Protein AF-A0A5K7S4N7-F1 (afdb_monomer_lite)

pLDDT: mean 77.76, std 19.54, range [27.47, 95.25]

Radius of gyration: 14.76 Å; chains: 1; bounding box: 48×23×34 Å

Secondary structure (DSSP, 8-state):
-TT--HHHHHHHB-TT-EEEETTEEEEHHHHHHHHHHTSEEEEEEEEEEEEEEEETTEEEEEEEEEEEEEETTEEEEEEEEEEEEEE-----TTS-----B----B--------

Sequence (114 aa):
MSDKNVDLLNVLFDAKAMFVHMGGTWGTEREIKIIKSGFIWYKKAEVYSASVTFFGNTAILLNDIDLVAVVGGNEVVNPFMVTEVYLKFGVNNLLPFSNRNTKIWLSNLTRQNP

InterPro domains:
  IPR027843 Domain of unknown function DUF4440 [PF14534] (2-90)
  IPR032710 NTF2-like domain superfamily [SSF54427] (1-89)

Organism: NCBI:txid2010828

Foldseek 3Di:
DQVLPLVVVVLQEDQQAWEDDPVGIDGPVVVSVCSNVLQKHWNDKDWPDKDWDDDPQKIKIWTFIWIWIAHNNDTDTFTFGWIFMWGQDDDDDDDPGSRHGSGHGDRPDGPPDD

Structure (mmCIF, N/CA/C/O backbone):
data_AF-A0A5K7S4N7-F1
#
_entry.id   AF-A0A5K7S4N7-F1
#
loop_
_atom_site.group_PDB
_atom_site.id
_atom_site.type_symbol
_atom_site.label_atom_id
_atom_site.label_alt_id
_atom_site.label_comp_id
_atom_site.label_asym_id
_atom_site.label_entity_id
_atom_site.label_seq_id
_atom_site.pdbx_PDB_ins_code
_atom_site.Cartn_x
_atom_site.Cartn_y
_atom_site.Cartn_z
_atom_site.occupancy
_atom_site.B_iso_or_equiv
_atom_site.auth_seq_id
_atom_site.auth_comp_id
_atom_site.auth_asym_id
_atom_site.auth_atom_id
_atom_site.pdbx_PDB_model_num
ATOM 1 N N . MET A 1 1 ? -1.474 -6.776 -5.579 1.00 80.94 1 MET A N 1
ATOM 2 C CA . MET A 1 1 ? -0.379 -5.933 -6.116 1.00 80.94 1 MET A CA 1
ATOM 3 C C . MET A 1 1 ? 0.433 -6.683 -7.173 1.00 80.94 1 MET A C 1
ATOM 5 O O . MET A 1 1 ? 0.568 -6.141 -8.262 1.00 80.94 1 MET A O 1
ATOM 9 N N . SER A 1 2 ? 0.900 -7.913 -6.903 1.00 88.12 2 SER A N 1
ATOM 10 C CA . SER A 1 2 ? 1.641 -8.777 -7.853 1.00 88.12 2 SER A CA 1
ATOM 11 C C . SER A 1 2 ? 0.978 -8.909 -9.217 1.00 88.12 2 SER A C 1
ATOM 13 O O . SER A 1 2 ? 1.625 -8.708 -10.238 1.00 88.12 2 SER A O 1
ATOM 15 N N . ASP A 1 3 ? -0.329 -9.140 -9.233 1.00 92.19 3 ASP A N 1
ATOM 16 C CA . ASP A 1 3 ? -1.055 -9.408 -10.478 1.00 92.19 3 ASP A CA 1
ATOM 17 C C . ASP A 1 3 ? -1.471 -8.119 -11.195 1.00 92.19 3 ASP A C 1
ATOM 19 O O . ASP A 1 3 ? -2.177 -8.161 -12.197 1.00 92.19 3 ASP A O 1
ATOM 23 N N . LYS A 1 4 ? -1.097 -6.951 -10.647 1.00 90.81 4 LYS A N 1
ATOM 24 C CA . LYS A 1 4 ? -1.505 -5.617 -11.120 1.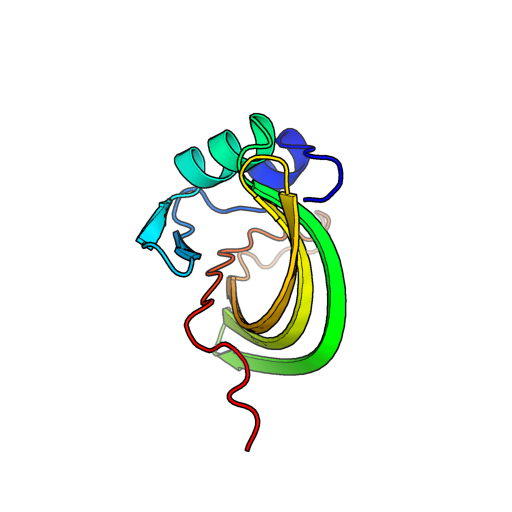00 90.81 4 LYS A CA 1
ATOM 25 C C . LYS A 1 4 ? -3.021 -5.481 -11.343 1.00 90.81 4 LYS A C 1
ATOM 27 O O . LYS A 1 4 ? -3.461 -4.645 -12.128 1.00 90.81 4 LYS A O 1
ATOM 32 N N . ASN A 1 5 ? -3.823 -6.278 -10.631 1.00 91.44 5 ASN A N 1
ATOM 33 C CA . ASN A 1 5 ? -5.279 -6.254 -10.713 1.00 91.44 5 ASN A CA 1
ATOM 34 C C . ASN A 1 5 ? -5.822 -4.983 -10.045 1.00 91.44 5 ASN A C 1
ATOM 36 O O . ASN A 1 5 ? -6.120 -4.962 -8.850 1.00 91.44 5 ASN A O 1
ATOM 40 N N . VAL A 1 6 ? -5.894 -3.906 -10.823 1.00 91.31 6 VAL A N 1
ATOM 41 C CA . VAL A 1 6 ? -6.326 -2.593 -10.339 1.00 91.31 6 VAL A CA 1
ATOM 42 C C . VAL A 1 6 ? -7.796 -2.548 -9.954 1.00 91.31 6 VAL A C 1
ATOM 44 O O . VAL A 1 6 ? -8.154 -1.736 -9.111 1.00 91.31 6 VAL A O 1
ATOM 47 N N . ASP A 1 7 ? -8.631 -3.430 -10.498 1.00 90.50 7 ASP A N 1
ATOM 48 C CA . ASP A 1 7 ? -10.057 -3.463 -10.172 1.00 90.50 7 ASP A CA 1
ATOM 49 C C . ASP A 1 7 ? -10.261 -3.876 -8.711 1.00 90.50 7 ASP A C 1
ATOM 51 O O . ASP A 1 7 ? -10.971 -3.201 -7.969 1.00 90.50 7 ASP A O 1
ATOM 55 N N . LEU A 1 8 ? -9.539 -4.905 -8.250 1.00 85.50 8 LEU A N 1
ATOM 56 C CA . LEU A 1 8 ? -9.531 -5.286 -6.834 1.00 85.50 8 LEU A CA 1
ATOM 57 C C . LEU A 1 8 ? -8.883 -4.216 -5.950 1.00 85.50 8 LEU A C 1
ATOM 59 O O . LEU A 1 8 ? -9.360 -3.945 -4.849 1.00 85.50 8 LEU A O 1
ATOM 63 N N . LEU A 1 9 ? -7.801 -3.589 -6.418 1.00 85.31 9 LEU A N 1
ATOM 64 C CA . LEU A 1 9 ? -7.113 -2.552 -5.645 1.00 85.31 9 LEU A CA 1
ATOM 65 C C . LEU A 1 9 ? -7.973 -1.294 -5.464 1.00 85.31 9 LEU A C 1
ATOM 67 O O . LEU A 1 9 ? -7.935 -0.701 -4.393 1.00 85.31 9 LEU A O 1
ATOM 71 N N . ASN A 1 10 ? -8.793 -0.931 -6.453 1.00 84.62 10 ASN A N 1
ATOM 72 C CA . ASN A 1 10 ? -9.745 0.178 -6.350 1.00 84.62 10 ASN A CA 1
ATOM 73 C C . ASN A 1 10 ? -10.855 -0.077 -5.319 1.00 84.62 10 ASN A C 1
ATOM 75 O O . ASN A 1 10 ? -11.406 0.872 -4.773 1.00 84.62 10 ASN A O 1
ATOM 79 N N . VAL A 1 11 ? -11.189 -1.342 -5.041 1.00 84.50 11 VAL A N 1
ATOM 80 C CA . VAL A 1 11 ? -12.124 -1.700 -3.960 1.00 84.50 11 VAL A CA 1
ATOM 81 C C . VAL A 1 11 ? -11.439 -1.616 -2.594 1.00 84.50 11 VAL A C 1
ATOM 83 O O . VAL A 1 11 ? -12.057 -1.206 -1.613 1.00 84.50 11 VAL A O 1
ATOM 86 N N . LEU A 1 12 ? -10.163 -2.006 -2.529 1.00 82.31 12 LEU A N 1
ATOM 87 C CA . LEU A 1 12 ? -9.397 -2.055 -1.284 1.00 82.31 12 LEU A CA 1
ATOM 88 C C . LEU A 1 12 ? -8.906 -0.683 -0.821 1.00 82.31 12 LEU A C 1
ATOM 90 O O . LEU A 1 12 ? -8.851 -0.444 0.382 1.00 82.31 12 LEU A O 1
ATOM 94 N N . PHE A 1 13 ? -8.512 0.200 -1.736 1.00 83.00 13 PHE A N 1
ATOM 95 C CA . PHE A 1 13 ? -7.958 1.505 -1.392 1.00 83.00 13 PHE A CA 1
ATOM 96 C C . PHE A 1 13 ? -9.050 2.562 -1.309 1.00 83.00 13 PHE A C 1
ATOM 98 O O . PHE A 1 13 ? -9.751 2.833 -2.281 1.00 83.00 13 PHE A O 1
ATOM 105 N N . ASP A 1 14 ? -9.158 3.208 -0.147 1.00 85.44 14 ASP A N 1
ATOM 106 C CA . ASP A 1 14 ? -10.003 4.393 -0.025 1.00 85.44 14 ASP A CA 1
ATOM 107 C C . ASP A 1 14 ? -9.507 5.499 -0.974 1.00 85.44 14 ASP A C 1
ATOM 109 O O . ASP A 1 14 ? -8.303 5.664 -1.182 1.00 85.44 14 ASP A O 1
ATOM 113 N N . ALA A 1 15 ? -10.416 6.291 -1.543 1.00 87.81 15 ALA A N 1
ATOM 114 C CA . ALA A 1 15 ? -10.055 7.391 -2.439 1.00 87.81 15 ALA A CA 1
ATOM 115 C C . ALA A 1 15 ? -9.151 8.443 -1.763 1.00 87.81 15 ALA A C 1
ATOM 117 O O . ALA A 1 15 ? -8.405 9.141 -2.448 1.00 87.81 15 ALA A O 1
ATOM 118 N N . LYS A 1 16 ? -9.201 8.545 -0.428 1.00 86.19 16 LYS A N 1
ATOM 119 C CA . LYS A 1 16 ? -8.364 9.432 0.391 1.00 86.19 16 LYS A CA 1
ATOM 120 C C . LYS A 1 16 ? -7.101 8.752 0.934 1.00 86.19 16 LYS A C 1
ATOM 122 O O . LYS A 1 16 ? -6.413 9.348 1.761 1.00 86.19 16 LYS A O 1
ATOM 127 N N . ALA A 1 17 ? -6.799 7.518 0.526 1.00 84.50 17 ALA A N 1
ATOM 128 C CA . ALA A 1 17 ? -5.572 6.852 0.943 1.00 84.50 17 ALA A CA 1
ATOM 129 C C . ALA A 1 17 ? -4.327 7.544 0.370 1.00 84.50 17 ALA A C 1
ATOM 131 O O . ALA A 1 17 ? -4.340 8.103 -0.729 1.00 84.50 17 ALA A O 1
ATOM 132 N N . MET A 1 18 ? -3.252 7.507 1.159 1.00 84.12 18 MET A N 1
ATOM 133 C CA . MET A 1 18 ? -1.991 8.191 0.885 1.00 84.12 18 MET A CA 1
ATOM 134 C C . MET A 1 18 ? -0.837 7.212 1.014 1.00 84.12 18 MET A C 1
ATOM 136 O O . MET A 1 18 ? -0.629 6.671 2.084 1.00 84.12 18 MET A O 1
ATOM 140 N N . PHE A 1 19 ? -0.048 7.035 -0.033 1.00 84.31 19 PHE A N 1
ATOM 141 C CA . PHE A 1 19 ? 1.076 6.110 -0.097 1.00 84.31 19 PHE A CA 1
ATOM 142 C C . PHE A 1 19 ? 2.376 6.912 -0.045 1.00 84.31 19 PHE A C 1
ATOM 144 O O . PHE A 1 19 ? 2.592 7.799 -0.869 1.00 84.31 19 PHE A O 1
ATOM 151 N N . VAL A 1 20 ? 3.239 6.633 0.924 1.00 81.19 20 VAL A N 1
ATOM 152 C CA . VAL A 1 20 ? 4.575 7.222 1.072 1.00 81.19 20 VAL A CA 1
ATOM 153 C C . VAL A 1 20 ? 5.590 6.232 0.538 1.00 81.19 20 VAL A C 1
ATOM 155 O O . VAL A 1 20 ? 5.656 5.093 0.992 1.00 81.19 20 VAL A O 1
ATOM 158 N N . HIS A 1 21 ? 6.408 6.682 -0.401 1.00 80.75 21 HIS A N 1
ATOM 159 C CA . HIS A 1 21 ? 7.548 5.920 -0.891 1.00 80.75 21 HIS A CA 1
ATOM 160 C C . HIS A 1 21 ? 8.812 6.755 -0.686 1.00 80.75 21 HIS A C 1
ATOM 162 O O . HIS A 1 21 ? 8.735 7.956 -0.433 1.00 80.75 21 HIS A O 1
ATOM 168 N N . MET A 1 22 ? 9.987 6.150 -0.856 1.00 75.06 22 MET A N 1
ATOM 169 C CA . MET A 1 22 ? 11.276 6.822 -0.615 1.00 75.06 22 MET A CA 1
ATOM 170 C C . MET A 1 22 ? 11.445 8.162 -1.363 1.00 75.06 22 MET A C 1
ATOM 172 O O . MET A 1 22 ? 12.171 9.034 -0.901 1.00 75.06 22 MET A O 1
ATOM 176 N N . GLY A 1 23 ? 10.785 8.335 -2.516 1.00 81.00 23 GLY A N 1
ATOM 177 C CA . GLY A 1 23 ? 10.870 9.543 -3.347 1.00 81.00 23 GLY A CA 1
ATOM 178 C C . GLY A 1 23 ? 9.701 10.527 -3.225 1.00 81.00 23 GLY A C 1
ATOM 179 O O . GLY A 1 23 ? 9.673 11.501 -3.976 1.00 81.00 23 GLY A O 1
ATOM 180 N N . GLY A 1 24 ? 8.715 10.288 -2.354 1.00 83.38 24 GLY A N 1
ATOM 181 C CA . GLY A 1 24 ? 7.579 11.200 -2.203 1.00 83.38 24 GLY A CA 1
ATOM 182 C C . GLY A 1 24 ? 6.302 10.562 -1.664 1.00 83.38 24 GLY A C 1
ATOM 183 O O . GLY A 1 24 ? 6.311 9.487 -1.068 1.00 83.38 24 GLY A O 1
ATOM 184 N N . THR A 1 25 ? 5.177 11.244 -1.876 1.00 82.12 25 THR A N 1
ATOM 185 C CA . THR A 1 25 ? 3.848 10.765 -1.483 1.00 82.12 25 THR A CA 1
ATOM 186 C C . THR A 1 25 ? 2.868 10.806 -2.654 1.00 82.12 25 THR A C 1
ATOM 188 O O . THR A 1 25 ? 2.952 11.652 -3.549 1.00 82.12 25 THR A O 1
ATOM 191 N N . TRP A 1 26 ? 1.936 9.857 -2.664 1.00 86.88 26 TRP A N 1
ATOM 192 C CA . TRP A 1 26 ? 0.980 9.625 -3.741 1.00 86.88 26 TRP A CA 1
ATOM 193 C C . TRP A 1 26 ? -0.414 9.389 -3.169 1.00 86.88 26 TRP A C 1
ATOM 195 O O . TRP A 1 26 ? -0.568 8.663 -2.197 1.00 86.88 26 TRP A O 1
ATOM 205 N N . GLY A 1 27 ? -1.441 9.966 -3.790 1.00 89.06 27 GLY A N 1
ATOM 206 C CA . GLY A 1 27 ? -2.825 9.549 -3.549 1.00 89.06 27 GLY A CA 1
ATOM 207 C C . GLY A 1 27 ? -3.185 8.290 -4.345 1.00 89.06 27 GLY A C 1
ATOM 208 O O . GLY A 1 27 ? -2.494 7.941 -5.309 1.00 89.06 27 GLY A O 1
ATOM 209 N N . THR A 1 28 ? -4.306 7.658 -3.993 1.00 87.38 28 THR A N 1
ATOM 210 C CA . THR A 1 28 ? -4.813 6.413 -4.604 1.00 87.38 28 THR A CA 1
ATOM 211 C C . THR A 1 28 ? -4.808 6.413 -6.129 1.00 87.38 28 THR A C 1
ATOM 213 O O . THR A 1 28 ? -4.323 5.465 -6.739 1.00 87.38 28 THR A O 1
ATOM 216 N N . GLU A 1 29 ? -5.281 7.482 -6.774 1.00 94.38 29 GLU A N 1
ATOM 217 C CA . GLU A 1 29 ? -5.342 7.535 -8.241 1.00 94.38 29 GLU A CA 1
ATOM 218 C C . GLU A 1 29 ? -3.954 7.379 -8.885 1.00 94.38 29 GLU A C 1
ATOM 220 O O . GLU A 1 29 ? -3.781 6.634 -9.854 1.00 94.38 29 GLU A O 1
ATOM 225 N N . ARG A 1 30 ? -2.943 8.074 -8.347 1.00 93.31 30 ARG A N 1
ATOM 226 C CA . ARG A 1 30 ? -1.583 8.034 -8.896 1.00 93.31 30 ARG A CA 1
ATOM 227 C C . ARG A 1 30 ? -0.904 6.702 -8.579 1.00 93.31 30 ARG A C 1
ATOM 229 O O . ARG A 1 30 ? -0.224 6.170 -9.453 1.00 93.31 30 ARG A O 1
ATOM 236 N N . GLU A 1 31 ? -1.134 6.152 -7.389 1.00 90.31 31 GLU A N 1
ATOM 237 C CA . GLU A 1 31 ? -0.645 4.827 -6.990 1.00 90.31 31 GLU A CA 1
ATOM 238 C C . GLU A 1 31 ? -1.168 3.730 -7.931 1.00 90.31 31 GLU A C 1
ATOM 240 O O . GLU A 1 31 ? -0.395 2.974 -8.522 1.00 90.31 31 GLU A O 1
ATOM 245 N N . ILE A 1 32 ? -2.483 3.704 -8.168 1.00 92.25 32 ILE A N 1
ATOM 246 C CA . ILE A 1 32 ? -3.127 2.752 -9.081 1.00 92.25 32 ILE A CA 1
ATOM 247 C C . ILE A 1 32 ? -2.556 2.871 -10.498 1.00 92.25 32 ILE A C 1
ATOM 249 O O . ILE A 1 32 ? -2.269 1.853 -11.130 1.00 92.25 32 ILE A O 1
ATOM 253 N N . LYS A 1 33 ? -2.333 4.095 -11.001 1.00 94.69 33 LYS A N 1
ATOM 254 C CA . LYS A 1 33 ? -1.709 4.315 -12.319 1.00 94.69 33 LYS A CA 1
ATOM 255 C C . LYS A 1 33 ? -0.288 3.747 -12.393 1.00 94.69 33 LYS A C 1
ATOM 257 O O . LYS A 1 33 ? 0.054 3.148 -13.412 1.00 94.69 33 LYS A O 1
ATOM 262 N N . ILE A 1 34 ? 0.517 3.906 -11.340 1.00 90.62 34 ILE A N 1
ATOM 263 C CA . ILE A 1 34 ? 1.889 3.372 -11.263 1.00 90.62 34 ILE A CA 1
ATOM 264 C C . ILE A 1 34 ? 1.889 1.841 -11.283 1.00 90.62 34 ILE A C 1
ATOM 266 O O . ILE A 1 34 ? 2.649 1.234 -12.039 1.00 90.62 34 ILE A O 1
ATOM 270 N N . ILE A 1 35 ? 1.009 1.214 -10.501 1.00 90.50 35 ILE A N 1
ATOM 271 C CA . ILE A 1 35 ? 0.881 -0.249 -10.462 1.00 90.50 35 ILE A CA 1
ATOM 272 C C . ILE A 1 35 ? 0.410 -0.776 -11.818 1.00 90.50 35 ILE A C 1
ATOM 274 O O . ILE A 1 35 ? 0.970 -1.746 -12.333 1.00 90.50 35 ILE A O 1
ATOM 278 N N . LYS A 1 36 ? -0.586 -0.113 -12.427 1.00 94.12 36 LYS A N 1
ATOM 279 C CA . LYS A 1 36 ? -1.131 -0.485 -13.739 1.00 94.12 36 LYS A CA 1
ATOM 280 C C . LYS A 1 36 ? -0.076 -0.418 -14.836 1.00 94.12 36 LYS A C 1
ATOM 282 O O . LYS A 1 36 ? 0.013 -1.336 -15.646 1.00 94.12 36 LYS A O 1
ATOM 287 N N . SER A 1 37 ? 0.712 0.658 -14.870 1.00 93.31 37 SER A N 1
ATOM 288 C CA . SER A 1 37 ? 1.777 0.824 -15.865 1.00 93.31 37 SER A CA 1
ATOM 289 C C . SER A 1 37 ? 2.941 -0.139 -15.635 1.00 93.31 37 SER A C 1
ATOM 291 O O . SER A 1 37 ? 3.698 -0.422 -16.558 1.00 93.31 37 SER A O 1
ATOM 293 N N . GLY A 1 38 ? 3.086 -0.663 -14.414 1.00 89.56 38 GLY A N 1
ATOM 294 C CA . GLY A 1 38 ? 4.206 -1.510 -14.029 1.00 89.56 38 GLY A CA 1
ATOM 295 C C . GLY A 1 38 ? 5.512 -0.746 -13.839 1.00 89.56 38 GLY A C 1
ATOM 296 O O . GLY A 1 38 ? 6.554 -1.392 -13.775 1.00 89.56 38 GLY A O 1
ATOM 297 N N . PHE A 1 39 ? 5.467 0.589 -13.745 1.00 87.75 39 PHE A N 1
ATOM 298 C CA . PHE A 1 39 ? 6.644 1.413 -13.453 1.00 87.75 39 PHE A CA 1
ATOM 299 C C . PHE A 1 39 ? 7.282 1.027 -12.110 1.00 87.75 39 PHE A C 1
ATOM 301 O O . PHE A 1 39 ? 8.505 0.937 -12.001 1.00 87.75 39 PHE A O 1
ATOM 308 N N . ILE A 1 40 ? 6.428 0.736 -11.123 1.00 86.75 40 ILE A N 1
ATOM 309 C CA . ILE A 1 40 ? 6.779 -0.011 -9.916 1.00 86.75 40 ILE A CA 1
ATOM 310 C C . ILE A 1 40 ? 5.902 -1.258 -9.901 1.00 86.75 40 ILE A C 1
ATOM 312 O O . ILE A 1 40 ? 4.673 -1.171 -9.936 1.00 86.75 40 ILE A O 1
ATOM 316 N N . TRP A 1 41 ? 6.529 -2.428 -9.862 1.00 90.50 41 TRP A N 1
ATOM 317 C CA . TRP A 1 41 ? 5.828 -3.704 -9.811 1.00 90.50 41 TRP A CA 1
ATOM 318 C C . TRP A 1 41 ? 6.225 -4.488 -8.568 1.00 90.50 41 TRP A C 1
ATOM 320 O O . TRP A 1 41 ? 7.248 -5.163 -8.542 1.00 90.50 41 TRP A O 1
ATOM 330 N N . TYR A 1 42 ? 5.375 -4.423 -7.549 1.00 89.69 42 TYR A N 1
ATOM 331 C CA . TYR A 1 42 ? 5.491 -5.219 -6.330 1.00 89.69 42 TYR A CA 1
ATOM 332 C C . TYR A 1 42 ? 5.233 -6.695 -6.636 1.00 89.69 42 TYR A C 1
ATOM 334 O O . TYR A 1 42 ? 4.100 -7.051 -6.951 1.00 89.69 42 TYR A O 1
ATOM 342 N N . LYS A 1 43 ? 6.250 -7.551 -6.538 1.00 91.56 43 LYS A N 1
ATOM 343 C CA . LYS A 1 43 ? 6.140 -8.978 -6.869 1.00 91.56 43 LYS A CA 1
ATOM 344 C C . LYS A 1 43 ? 5.810 -9.840 -5.660 1.00 91.56 43 LYS A C 1
ATOM 346 O O . LYS A 1 43 ? 4.905 -10.665 -5.733 1.00 91.56 43 LYS A O 1
ATOM 351 N N . LYS A 1 44 ? 6.542 -9.653 -4.564 1.00 91.69 44 LYS A N 1
ATOM 352 C CA . LYS A 1 44 ? 6.426 -10.476 -3.357 1.00 91.69 44 LYS A CA 1
ATOM 353 C C . LYS A 1 44 ? 6.809 -9.651 -2.137 1.00 91.69 44 LYS A C 1
ATOM 355 O O . LYS A 1 44 ? 7.792 -8.925 -2.197 1.00 91.69 44 LYS A O 1
ATOM 360 N N . ALA A 1 45 ? 6.063 -9.799 -1.050 1.00 88.38 45 ALA A N 1
ATOM 361 C CA . ALA A 1 45 ? 6.476 -9.344 0.270 1.00 88.38 45 ALA A CA 1
ATOM 362 C C . ALA A 1 45 ? 6.675 -10.574 1.162 1.00 88.38 45 ALA A C 1
ATOM 364 O O . ALA A 1 45 ? 5.757 -11.383 1.291 1.00 88.38 45 ALA A O 1
ATOM 365 N N . GLU A 1 46 ? 7.868 -10.731 1.723 1.00 94.50 46 GLU A N 1
ATOM 366 C CA . GLU A 1 46 ? 8.149 -11.675 2.805 1.00 94.50 46 GLU A CA 1
ATOM 367 C C . GLU A 1 46 ? 7.941 -10.941 4.128 1.00 94.50 46 GLU A C 1
ATOM 369 O O . GLU A 1 46 ? 8.452 -9.836 4.277 1.00 94.50 46 GLU A O 1
ATOM 374 N N . VAL A 1 47 ? 7.174 -11.508 5.061 1.00 90.62 47 VAL A N 1
ATOM 375 C CA . VAL A 1 47 ? 6.842 -10.848 6.334 1.00 90.62 47 VAL A CA 1
ATOM 376 C C . VAL A 1 47 ? 7.548 -11.573 7.470 1.00 90.62 47 VAL A C 1
ATOM 378 O O . VAL A 1 47 ? 7.233 -12.726 7.756 1.00 90.62 47 VAL A O 1
ATOM 381 N N . TYR A 1 48 ? 8.474 -10.891 8.138 1.00 95.19 48 TYR A N 1
ATOM 382 C CA . TYR A 1 48 ? 9.233 -11.445 9.262 1.00 95.19 48 TYR A CA 1
ATOM 383 C C . TYR A 1 48 ? 8.509 -11.268 10.591 1.00 95.19 48 TYR A C 1
ATOM 385 O O . TYR A 1 48 ? 8.515 -12.159 11.439 1.00 95.19 48 TYR A O 1
ATOM 393 N N . SER A 1 49 ? 7.868 -10.117 10.779 1.00 94.75 49 SER A N 1
ATOM 394 C CA . SER A 1 49 ? 7.030 -9.863 11.944 1.00 94.75 49 SER A CA 1
ATOM 395 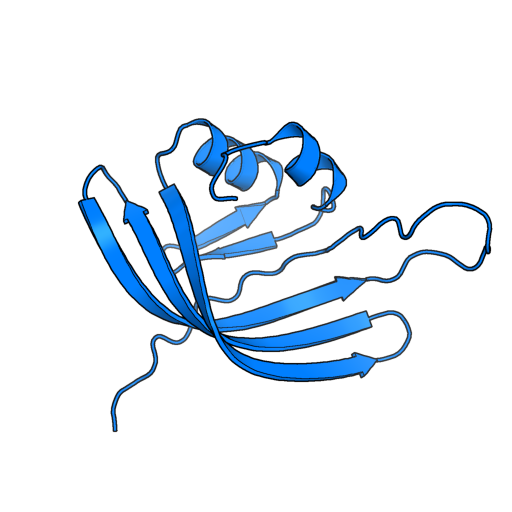C C . SER A 1 49 ? 5.910 -8.888 11.608 1.00 94.75 49 SER A C 1
ATOM 397 O O . SER A 1 49 ? 6.037 -8.048 10.716 1.00 94.75 49 SER A O 1
ATOM 399 N N . ALA A 1 50 ? 4.801 -9.012 12.331 1.00 90.44 50 ALA A N 1
ATOM 400 C CA . ALA A 1 50 ? 3.675 -8.101 12.248 1.00 90.44 50 ALA A CA 1
ATOM 401 C C . ALA A 1 50 ? 3.129 -7.854 13.655 1.00 90.44 50 ALA A C 1
ATOM 403 O O . ALA A 1 50 ? 2.967 -8.785 14.445 1.00 90.44 50 ALA A O 1
ATOM 404 N N . SER A 1 51 ? 2.822 -6.600 13.963 1.00 92.75 51 SER A N 1
ATOM 405 C CA . SER A 1 51 ? 2.106 -6.221 15.180 1.00 92.75 51 SER A CA 1
ATOM 406 C C . SER A 1 51 ? 0.905 -5.362 14.821 1.00 92.75 51 SER A C 1
ATOM 408 O O . SER A 1 51 ? 0.925 -4.657 13.813 1.00 92.75 51 SER A O 1
ATOM 410 N N . VAL A 1 52 ? -0.152 -5.443 15.628 1.00 91.69 52 VAL A N 1
ATOM 411 C CA . VAL A 1 52 ? -1.384 -4.682 15.421 1.00 91.69 52 VAL A CA 1
ATOM 412 C C . VAL A 1 52 ? -1.786 -3.972 16.702 1.00 91.69 52 VAL A C 1
ATOM 414 O O . VAL A 1 52 ? -1.860 -4.580 17.768 1.00 91.69 52 VAL A O 1
ATOM 417 N N . THR A 1 53 ? -2.100 -2.688 16.568 1.00 90.94 53 THR A N 1
ATOM 418 C CA . THR A 1 53 ? -2.676 -1.866 17.631 1.00 90.94 53 THR A CA 1
ATOM 419 C C . THR A 1 53 ? -4.005 -1.309 17.153 1.00 90.94 53 THR A C 1
ATOM 421 O O . THR A 1 53 ? -4.097 -0.734 16.068 1.00 90.94 53 THR A O 1
ATOM 424 N N . PHE A 1 54 ? -5.043 -1.456 17.972 1.00 91.12 54 PHE A N 1
ATOM 425 C CA . PHE A 1 54 ? -6.366 -0.913 17.685 1.00 91.12 54 PHE A CA 1
ATOM 426 C C . PHE A 1 54 ? -6.610 0.375 18.470 1.00 91.12 54 PHE A C 1
ATOM 428 O O . PHE A 1 54 ? -6.319 0.455 19.662 1.00 91.12 54 PHE A O 1
ATOM 435 N N . PHE A 1 55 ? -7.198 1.365 17.804 1.00 85.69 55 PHE A N 1
ATOM 436 C CA . PHE A 1 55 ? -7.677 2.604 18.406 1.00 85.69 55 PHE A CA 1
ATOM 437 C C . PHE A 1 55 ? -9.063 2.938 17.845 1.00 85.69 55 PHE A C 1
ATOM 439 O O . PHE A 1 55 ? -9.204 3.390 16.707 1.00 85.69 55 PHE A O 1
ATOM 446 N N . GLY A 1 56 ? -10.110 2.665 18.627 1.00 89.81 56 GLY A N 1
ATOM 447 C CA . GLY A 1 56 ? -11.493 2.806 18.172 1.00 89.81 56 GLY A CA 1
ATOM 448 C C . GLY A 1 56 ? -11.775 1.935 16.943 1.00 89.81 56 GLY A C 1
ATOM 449 O O . GLY A 1 56 ? -11.657 0.714 16.996 1.00 89.81 56 GLY A O 1
ATOM 450 N N . ASN A 1 57 ? -12.141 2.564 15.825 1.00 88.19 57 ASN A N 1
ATOM 451 C CA . ASN A 1 57 ? -12.363 1.890 14.544 1.00 88.19 57 ASN A CA 1
ATOM 452 C C . ASN A 1 57 ? -11.109 1.829 13.654 1.00 88.19 57 ASN A C 1
ATOM 454 O O . ASN A 1 57 ? -11.216 1.464 12.486 1.00 88.19 57 ASN A O 1
ATOM 458 N N . THR A 1 58 ? -9.944 2.202 14.175 1.00 84.56 58 THR A N 1
ATOM 459 C CA . THR A 1 58 ? -8.680 2.209 13.438 1.00 84.56 58 THR A CA 1
ATOM 460 C C . THR A 1 58 ? -7.817 1.030 13.869 1.00 84.56 58 THR A C 1
ATOM 462 O O . THR A 1 58 ? -7.668 0.784 15.065 1.00 84.56 58 THR A O 1
ATOM 465 N N . ALA A 1 59 ? -7.222 0.319 12.916 1.00 87.56 59 ALA A N 1
ATOM 466 C CA . ALA A 1 59 ? -6.141 -0.627 13.168 1.00 87.56 59 ALA A CA 1
ATOM 467 C C . ALA A 1 59 ? -4.848 -0.086 12.556 1.00 87.56 59 ALA A C 1
ATOM 469 O O . ALA A 1 59 ? -4.839 0.358 11.410 1.00 87.56 59 ALA A O 1
ATOM 470 N N . ILE A 1 60 ? -3.768 -0.110 13.325 1.00 86.00 60 ILE A N 1
ATOM 471 C CA . ILE A 1 60 ? -2.430 0.282 12.891 1.00 86.00 60 ILE A CA 1
ATOM 472 C C . ILE A 1 60 ? -1.579 -0.977 12.923 1.00 86.00 60 ILE A C 1
ATOM 474 O O . ILE A 1 60 ? -1.446 -1.599 13.977 1.00 86.00 60 ILE A O 1
ATOM 478 N N . LEU A 1 61 ? -1.040 -1.364 11.774 1.00 88.56 61 LEU A N 1
ATOM 479 C CA . LEU A 1 61 ? -0.155 -2.510 11.635 1.00 88.56 61 LEU A CA 1
ATOM 480 C C . LEU A 1 61 ? 1.273 -2.013 11.443 1.00 88.56 61 LEU A C 1
ATOM 482 O O . LEU A 1 61 ? 1.497 -1.113 10.639 1.00 88.56 61 LEU A O 1
ATOM 486 N N . LEU A 1 62 ? 2.227 -2.613 12.147 1.00 87.44 62 LEU A N 1
ATOM 487 C CA . LEU A 1 62 ? 3.656 -2.434 11.892 1.00 87.44 62 LEU A CA 1
ATOM 488 C C . LEU A 1 62 ? 4.204 -3.770 11.407 1.00 87.44 62 LEU A C 1
ATOM 490 O O . LEU A 1 62 ? 4.133 -4.756 12.141 1.00 87.44 62 LEU A O 1
ATOM 494 N N . ASN A 1 63 ? 4.719 -3.795 10.183 1.00 84.38 63 ASN A N 1
ATOM 495 C CA . ASN A 1 63 ? 5.250 -4.990 9.541 1.00 84.38 63 ASN A CA 1
ATOM 496 C C . ASN A 1 63 ? 6.746 -4.814 9.272 1.00 84.38 63 ASN A C 1
ATOM 498 O O . ASN A 1 63 ? 7.151 -3.788 8.729 1.00 84.38 63 ASN A O 1
ATOM 502 N N .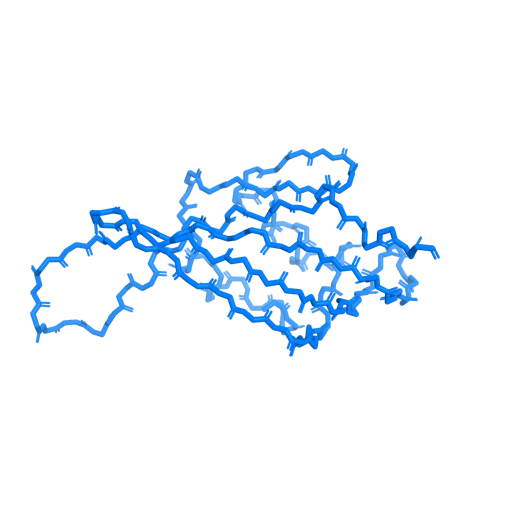 ASP A 1 64 ? 7.539 -5.822 9.615 1.00 90.06 64 ASP A N 1
ATOM 503 C CA . ASP A 1 64 ? 8.920 -5.980 9.153 1.00 90.06 64 ASP A CA 1
ATOM 504 C C . ASP A 1 64 ? 8.902 -6.904 7.936 1.00 90.06 64 ASP A C 1
ATOM 506 O O . ASP A 1 64 ? 8.475 -8.061 8.050 1.00 90.06 64 ASP A O 1
ATOM 510 N N . ILE A 1 65 ? 9.277 -6.381 6.767 1.00 87.62 65 ILE A N 1
ATOM 511 C CA . ILE A 1 65 ? 9.168 -7.103 5.500 1.00 87.62 65 ILE A CA 1
ATOM 512 C C . ILE A 1 65 ? 10.420 -6.974 4.638 1.00 87.62 65 ILE A C 1
ATOM 514 O O . ILE A 1 65 ? 11.061 -5.927 4.619 1.00 87.62 65 ILE A O 1
ATOM 518 N N . ASP A 1 66 ? 10.656 -7.982 3.800 1.00 92.44 66 ASP A N 1
ATOM 519 C CA . ASP A 1 66 ? 11.421 -7.816 2.564 1.00 92.44 66 ASP A CA 1
ATOM 520 C C . ASP A 1 66 ? 10.467 -7.705 1.382 1.00 92.44 66 ASP A C 1
ATOM 522 O O . ASP A 1 66 ? 9.621 -8.573 1.146 1.00 92.44 66 ASP A O 1
ATOM 526 N N . LEU A 1 67 ? 10.615 -6.638 0.602 1.00 88.94 67 LEU A N 1
ATOM 527 C CA . LEU A 1 67 ? 9.814 -6.410 -0.590 1.00 88.94 67 LEU A CA 1
ATOM 528 C C . LEU A 1 67 ? 10.645 -6.636 -1.852 1.00 88.94 67 LEU A C 1
ATOM 530 O O . LEU A 1 67 ? 11.582 -5.889 -2.136 1.00 88.94 67 LEU A O 1
ATOM 534 N N . VAL A 1 68 ? 10.228 -7.616 -2.652 1.00 93.12 68 VAL A N 1
ATOM 535 C CA . VAL A 1 68 ? 10.700 -7.831 -4.021 1.00 93.12 68 VAL A CA 1
ATOM 536 C C . VAL A 1 68 ? 9.852 -6.991 -4.970 1.00 93.12 68 VAL A C 1
ATOM 538 O O . VAL A 1 68 ? 8.629 -7.170 -5.050 1.00 93.12 68 VAL A O 1
ATOM 541 N N . ALA A 1 69 ? 10.487 -6.095 -5.721 1.00 90.75 69 ALA A N 1
ATOM 542 C CA . ALA A 1 69 ? 9.816 -5.260 -6.710 1.00 90.75 69 ALA A CA 1
ATOM 543 C C . ALA A 1 69 ? 10.662 -5.056 -7.970 1.00 90.75 69 ALA A C 1
ATOM 545 O O . ALA A 1 69 ? 11.883 -5.112 -7.920 1.00 90.75 69 ALA A O 1
ATOM 546 N N . VAL A 1 70 ? 10.012 -4.777 -9.101 1.00 91.38 70 VAL A N 1
ATOM 547 C CA . VAL A 1 70 ? 10.684 -4.268 -10.305 1.00 91.38 70 VAL A CA 1
ATOM 548 C C . VAL A 1 70 ? 10.497 -2.758 -10.372 1.00 91.38 70 VAL A C 1
ATOM 550 O O . VAL A 1 70 ? 9.360 -2.284 -10.367 1.00 91.38 70 VAL A O 1
ATOM 553 N N . VAL A 1 71 ? 11.597 -2.010 -10.448 1.00 86.31 71 VAL A N 1
ATOM 554 C CA . VAL A 1 71 ? 11.612 -0.543 -10.545 1.00 86.31 71 VAL A CA 1
ATOM 555 C C . VAL A 1 71 ? 12.448 -0.148 -11.755 1.00 86.31 71 VAL A C 1
ATOM 557 O O . VAL A 1 71 ? 13.620 -0.510 -11.854 1.00 86.31 71 VAL A O 1
ATOM 560 N N . GLY A 1 72 ? 11.840 0.554 -12.716 1.00 84.25 72 GLY A N 1
ATOM 561 C CA . GLY A 1 72 ? 12.540 0.955 -13.945 1.00 84.25 72 GLY A CA 1
ATOM 562 C C . GLY A 1 72 ? 13.115 -0.224 -14.747 1.00 84.25 72 GLY A C 1
ATOM 563 O O . GLY A 1 72 ? 14.138 -0.073 -15.404 1.00 84.25 72 GLY A O 1
ATOM 564 N N . GLY A 1 73 ? 12.490 -1.403 -14.658 1.00 88.19 73 GLY A N 1
ATOM 565 C CA . GLY A 1 73 ? 12.934 -2.630 -15.331 1.00 88.19 73 GLY A CA 1
ATOM 566 C C . GLY A 1 73 ? 13.910 -3.506 -14.537 1.00 88.19 73 GLY A C 1
ATOM 567 O O . GLY A 1 73 ? 14.140 -4.641 -14.943 1.00 88.19 73 GLY A O 1
ATOM 568 N N . ASN A 1 74 ? 14.423 -3.044 -13.393 1.00 90.56 74 ASN A N 1
ATOM 569 C CA . ASN A 1 74 ? 15.346 -3.815 -12.557 1.00 90.56 74 ASN A CA 1
ATOM 570 C C . ASN A 1 74 ? 14.627 -4.423 -11.355 1.00 90.56 74 ASN A C 1
ATOM 572 O O . ASN A 1 74 ? 13.890 -3.723 -10.661 1.00 90.56 74 ASN A O 1
ATOM 576 N N . GLU A 1 75 ? 14.853 -5.710 -11.098 1.00 95.25 75 GLU A N 1
ATOM 577 C CA . GLU A 1 75 ? 14.372 -6.355 -9.878 1.00 95.25 75 GLU A CA 1
ATOM 578 C C . GLU A 1 75 ? 15.263 -5.979 -8.692 1.00 95.25 75 GLU A C 1
ATOM 580 O O . GLU A 1 75 ? 16.488 -6.044 -8.768 1.00 95.25 75 GLU A O 1
ATOM 585 N N . VAL A 1 76 ? 14.629 -5.564 -7.602 1.00 90.44 76 VAL A N 1
ATOM 586 C CA . VAL A 1 76 ? 15.268 -5.156 -6.356 1.00 90.44 76 VAL A CA 1
ATOM 587 C C . VAL A 1 76 ? 14.575 -5.837 -5.185 1.00 90.44 76 VAL A C 1
ATOM 589 O O . VAL A 1 76 ? 13.361 -6.056 -5.208 1.00 90.44 76 VAL A O 1
ATOM 592 N N . VAL A 1 77 ? 15.349 -6.137 -4.147 1.00 92.38 77 VAL A N 1
ATOM 593 C CA . VAL A 1 77 ? 14.844 -6.594 -2.851 1.00 92.38 77 VAL A CA 1
ATOM 594 C C . VAL A 1 77 ? 15.253 -5.557 -1.824 1.00 92.38 77 VAL A C 1
ATOM 596 O O . VAL A 1 77 ? 16.439 -5.257 -1.703 1.00 92.38 77 VAL A O 1
ATOM 599 N N . ASN A 1 78 ? 14.278 -4.980 -1.127 1.00 85.25 78 ASN A N 1
ATOM 600 C CA . ASN A 1 78 ? 14.539 -3.967 -0.113 1.00 85.25 78 ASN A CA 1
ATOM 601 C C . ASN A 1 78 ? 13.841 -4.330 1.204 1.00 85.25 78 ASN A C 1
ATOM 603 O O . ASN A 1 78 ? 12.633 -4.600 1.175 1.00 85.25 78 ASN A O 1
ATOM 607 N N . PRO A 1 79 ? 14.564 -4.282 2.337 1.00 88.00 79 PRO A N 1
ATOM 608 C CA . PRO A 1 79 ? 13.967 -4.425 3.655 1.00 88.00 79 PRO A CA 1
ATOM 609 C C . PRO A 1 79 ? 13.230 -3.142 4.043 1.00 88.00 79 PRO A C 1
ATOM 611 O O . PRO A 1 79 ? 13.765 -2.037 3.896 1.00 88.00 79 PRO A O 1
ATOM 614 N N . PHE A 1 80 ? 12.027 -3.282 4.592 1.00 83.06 80 PHE A N 1
ATOM 615 C CA . PHE A 1 80 ? 11.201 -2.168 5.045 1.00 83.06 80 PHE A CA 1
ATOM 616 C C . PHE A 1 80 ? 10.540 -2.450 6.390 1.00 83.06 80 PHE A C 1
ATOM 618 O O . PHE A 1 80 ? 9.934 -3.500 6.591 1.00 83.06 80 PHE A O 1
ATOM 625 N N . MET A 1 81 ? 10.525 -1.425 7.244 1.00 83.50 81 MET A N 1
ATOM 626 C CA . MET A 1 81 ? 9.501 -1.298 8.279 1.00 83.50 81 MET A CA 1
ATOM 627 C C . MET A 1 81 ? 8.303 -0.558 7.689 1.00 83.50 81 MET A C 1
ATOM 629 O O . MET A 1 81 ? 8.407 0.619 7.339 1.00 83.50 81 MET A O 1
ATOM 633 N N . VAL A 1 82 ? 7.170 -1.246 7.562 1.00 83.00 82 VAL A N 1
ATOM 634 C CA . VAL A 1 82 ? 5.944 -0.712 6.966 1.00 83.00 82 VAL A CA 1
ATOM 635 C C . VAL A 1 82 ? 4.887 -0.525 8.040 1.00 83.00 82 VAL A C 1
ATOM 637 O O . VAL A 1 82 ? 4.343 -1.495 8.570 1.00 83.00 82 VAL A O 1
ATOM 640 N N . THR A 1 83 ? 4.531 0.729 8.301 1.00 83.69 83 THR A N 1
ATOM 641 C CA . THR A 1 83 ? 3.270 1.046 8.975 1.00 83.69 83 THR A CA 1
ATOM 642 C C . THR A 1 83 ? 2.146 0.972 7.957 1.00 83.69 83 THR A C 1
ATOM 644 O O . THR A 1 83 ? 2.313 1.464 6.849 1.00 83.69 83 THR A O 1
ATOM 647 N N . GLU A 1 84 ? 1.013 0.387 8.320 1.00 84.75 84 GLU A N 1
ATOM 648 C CA . GLU A 1 84 ? -0.223 0.402 7.545 1.00 84.75 84 GLU A CA 1
ATOM 649 C C . GLU A 1 84 ? -1.376 0.804 8.467 1.00 84.75 84 GLU A C 1
ATOM 651 O O . GLU A 1 84 ? -1.418 0.408 9.631 1.00 84.75 84 GLU A O 1
ATOM 656 N N . VAL A 1 85 ? -2.324 1.592 7.963 1.00 83.44 85 VAL A N 1
ATOM 657 C CA . VAL A 1 85 ? -3.481 2.046 8.742 1.00 83.44 85 VAL A CA 1
ATOM 658 C C . VAL A 1 85 ? -4.756 1.544 8.078 1.00 83.44 85 VAL A C 1
ATOM 660 O O . VAL A 1 85 ? -4.894 1.530 6.863 1.00 83.44 85 VAL A O 1
ATOM 663 N N . TYR A 1 86 ? -5.707 1.093 8.873 1.00 82.94 86 TYR A N 1
ATOM 664 C CA . TYR A 1 86 ? -6.944 0.502 8.391 1.00 82.94 86 TYR A CA 1
ATOM 665 C C . TYR A 1 86 ? -8.100 1.132 9.143 1.00 82.94 86 TYR A C 1
ATOM 667 O O . TYR A 1 86 ? -8.086 1.183 10.370 1.00 82.94 86 TYR A O 1
ATOM 675 N N . LEU A 1 87 ? -9.104 1.609 8.412 1.00 82.19 87 LEU A N 1
ATOM 676 C CA . LEU A 1 87 ? -10.314 2.166 8.999 1.00 82.19 87 LEU A CA 1
ATOM 677 C C . LEU A 1 87 ? -11.452 1.169 8.823 1.00 82.19 87 LEU A C 1
ATOM 679 O O . LEU A 1 87 ? -11.841 0.819 7.711 1.00 82.19 87 LEU A O 1
ATOM 683 N N . LYS A 1 88 ? -12.024 0.726 9.937 1.00 80.25 88 LYS A N 1
ATOM 684 C CA . LYS A 1 88 ? -13.234 -0.082 9.936 1.00 80.25 88 LYS A CA 1
ATOM 685 C C . LYS A 1 88 ? -14.444 0.838 9.788 1.00 80.25 88 LYS A C 1
ATOM 687 O O . LYS A 1 88 ? -14.746 1.642 10.673 1.00 80.25 88 LYS A O 1
ATOM 692 N N . PHE A 1 89 ? -15.174 0.682 8.688 1.00 69.12 89 PHE A N 1
ATOM 693 C CA . PHE A 1 89 ? -16.457 1.348 8.472 1.00 69.12 89 PHE A CA 1
ATOM 694 C C . PHE A 1 89 ? -17.603 0.327 8.575 1.00 69.12 89 PHE A C 1
ATOM 696 O O . PHE A 1 89 ? -17.698 -0.568 7.741 1.00 69.12 89 PHE A O 1
ATOM 703 N N . GLY A 1 90 ? -18.482 0.491 9.574 1.00 59.19 90 GLY A N 1
ATOM 704 C CA . GLY A 1 90 ? -19.782 -0.193 9.675 1.00 59.19 90 GLY A CA 1
ATOM 705 C C . GLY A 1 90 ? -19.927 -1.257 10.778 1.00 59.19 90 GLY A C 1
ATOM 706 O O . GLY A 1 90 ? -19.041 -2.080 11.009 1.00 59.19 90 GLY A O 1
ATOM 707 N N . VAL A 1 91 ? -21.101 -1.250 11.422 1.00 54.22 91 VAL A N 1
ATOM 708 C CA . VAL A 1 91 ? -21.760 -2.412 12.046 1.00 54.22 91 VAL A CA 1
ATOM 709 C C . VAL A 1 91 ? -22.852 -2.830 11.058 1.00 54.22 91 VAL A C 1
ATOM 711 O O . VAL A 1 91 ? -23.675 -1.978 10.749 1.00 54.22 91 VAL A O 1
ATOM 714 N N . ASN A 1 92 ? -22.817 -4.057 10.513 1.00 37.19 92 ASN A N 1
ATOM 715 C CA . ASN A 1 92 ? -23.979 -4.845 10.049 1.00 37.19 92 ASN A CA 1
ATOM 716 C C . ASN A 1 92 ? -23.532 -6.179 9.409 1.00 37.19 92 ASN A C 1
ATOM 718 O O . ASN A 1 92 ? -22.766 -6.208 8.448 1.00 37.19 92 ASN A O 1
ATOM 722 N N . ASN A 1 93 ? -24.053 -7.282 9.953 1.00 40.81 93 ASN A N 1
ATOM 723 C CA . ASN A 1 93 ? -23.669 -8.683 9.726 1.00 40.81 93 ASN A CA 1
ATOM 724 C C . ASN A 1 93 ? -24.140 -9.312 8.394 1.00 40.81 93 ASN A C 1
ATOM 726 O O . ASN A 1 93 ? -24.425 -10.505 8.375 1.00 40.81 93 ASN A O 1
ATOM 730 N N . LEU A 1 94 ? -24.261 -8.577 7.282 1.00 33.41 94 LEU A N 1
ATOM 731 C CA . LEU A 1 94 ? -24.790 -9.167 6.032 1.00 33.41 94 LEU A CA 1
ATOM 732 C C . LEU A 1 94 ? -24.052 -8.794 4.742 1.00 33.41 94 LEU A C 1
ATOM 734 O O . LEU A 1 94 ? -24.523 -9.124 3.659 1.00 33.41 94 LEU A O 1
ATOM 738 N N . LEU A 1 95 ? -22.870 -8.184 4.826 1.00 27.47 95 LEU A N 1
ATOM 739 C CA . LEU A 1 95 ? -21.976 -8.058 3.674 1.00 27.47 95 LEU A CA 1
ATOM 740 C C . LEU A 1 95 ? -20.567 -8.488 4.090 1.00 27.47 95 LEU A C 1
ATOM 742 O O . LEU A 1 95 ? -20.133 -8.118 5.185 1.00 27.47 95 LEU A O 1
ATOM 746 N N . PRO A 1 96 ? -19.854 -9.282 3.269 1.00 29.64 96 PRO A N 1
ATOM 747 C CA . PRO A 1 96 ? -18.481 -9.651 3.568 1.00 29.64 96 PRO A CA 1
ATOM 748 C C . PRO A 1 96 ? -17.680 -8.366 3.742 1.00 29.64 96 PRO A C 1
ATOM 750 O O . PRO A 1 96 ? -17.798 -7.451 2.929 1.00 29.64 96 PRO A O 1
ATOM 753 N N . PHE A 1 97 ? -16.937 -8.302 4.846 1.00 32.12 97 PHE A N 1
ATOM 754 C CA . PHE A 1 97 ? -15.951 -7.284 5.188 1.00 32.12 97 PHE A CA 1
ATOM 755 C C . PHE A 1 97 ? -15.513 -6.451 3.977 1.00 32.12 97 PHE A C 1
ATOM 757 O O . PHE A 1 97 ? -14.655 -6.854 3.195 1.00 32.12 97 PHE A O 1
ATOM 764 N N . SER A 1 98 ? -16.108 -5.268 3.822 1.00 31.75 98 SER A N 1
ATOM 765 C CA . SER A 1 98 ? -15.585 -4.250 2.920 1.00 31.75 98 SER A CA 1
ATOM 766 C C . SER A 1 98 ? -14.331 -3.695 3.594 1.00 31.75 98 SER A C 1
ATOM 768 O O . SER A 1 98 ? -14.402 -2.710 4.333 1.00 31.75 98 SER A O 1
ATOM 770 N N . ASN A 1 99 ? -13.198 -4.364 3.381 1.00 37.41 99 ASN A N 1
ATOM 771 C CA . 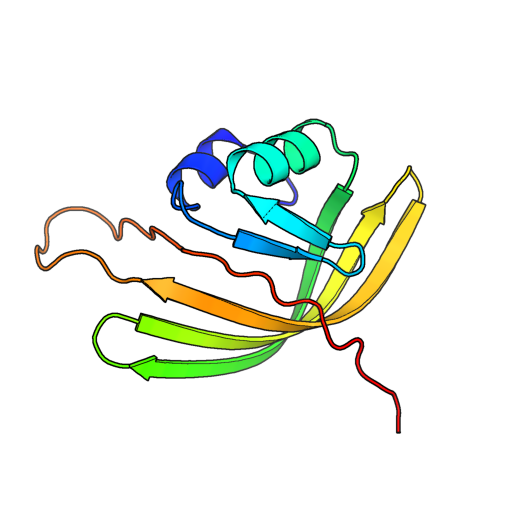ASN A 1 99 ? -11.859 -3.895 3.726 1.00 37.41 99 ASN A CA 1
ATOM 772 C C . ASN A 1 99 ? -11.553 -2.618 2.925 1.00 37.41 99 ASN A C 1
ATOM 774 O O . ASN A 1 99 ? -10.822 -2.652 1.939 1.00 37.41 99 ASN A O 1
ATOM 778 N N . ARG A 1 100 ? -12.160 -1.489 3.314 1.00 36.81 100 ARG A N 1
ATOM 779 C CA . ARG A 1 100 ? -11.741 -0.162 2.862 1.00 36.81 100 ARG A CA 1
ATOM 780 C C . ARG A 1 100 ? -10.511 0.200 3.672 1.00 36.81 100 ARG A C 1
ATOM 782 O O . ARG A 1 100 ? -10.591 0.687 4.796 1.00 36.81 100 ARG A O 1
ATOM 789 N N . ASN A 1 101 ? -9.366 -0.131 3.107 1.00 38.47 101 ASN A N 1
ATOM 790 C CA . ASN A 1 101 ? -8.073 0.028 3.7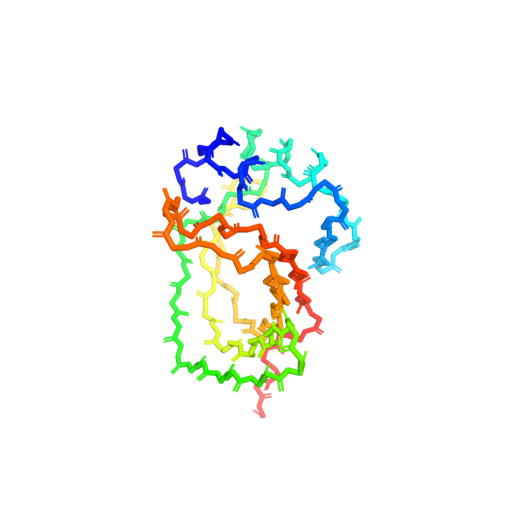27 1.00 38.47 101 ASN A CA 1
ATOM 791 C C . ASN A 1 101 ? -7.520 1.379 3.289 1.00 38.47 101 ASN A C 1
ATOM 793 O O . ASN A 1 101 ? -7.222 1.600 2.113 1.00 38.47 101 ASN A O 1
ATOM 797 N N . THR A 1 102 ? -7.321 2.287 4.234 1.00 41.00 102 THR A N 1
ATOM 798 C CA . THR A 1 102 ? -6.462 3.448 3.998 1.00 41.00 102 THR A CA 1
ATOM 799 C C . THR A 1 102 ? -5.017 2.988 4.124 1.00 41.00 102 THR A C 1
ATOM 801 O O . THR A 1 102 ? -4.352 3.351 5.084 1.00 41.00 102 THR A O 1
ATOM 804 N N . LYS A 1 103 ? -4.516 2.166 3.190 1.00 46.06 103 LYS A N 1
ATOM 805 C CA . LYS A 1 103 ? -3.120 1.711 3.227 1.00 46.06 103 LYS A CA 1
ATOM 806 C C . LYS A 1 103 ? -2.200 2.924 3.105 1.00 46.06 103 LYS A C 1
ATOM 808 O O . LYS A 1 103 ? -1.860 3.350 2.008 1.00 46.06 103 LYS A O 1
ATOM 813 N N . ILE A 1 104 ? -1.804 3.473 4.248 1.00 43.06 104 ILE A N 1
ATOM 814 C CA . ILE A 1 104 ? -0.713 4.422 4.323 1.00 43.06 104 ILE A CA 1
ATOM 815 C C . ILE A 1 104 ? 0.552 3.602 4.292 1.00 43.06 104 ILE A C 1
ATOM 817 O O . ILE A 1 104 ? 0.977 3.145 5.335 1.00 43.06 104 ILE A O 1
ATOM 821 N N . TRP A 1 105 ? 1.111 3.348 3.111 1.00 46.78 105 TRP A N 1
ATOM 822 C CA . TRP A 1 105 ? 2.451 2.772 3.026 1.00 46.78 105 TRP A CA 1
ATOM 823 C C . TRP A 1 105 ? 3.414 3.833 3.566 1.00 46.78 105 TRP A C 1
ATOM 825 O O . TRP A 1 105 ? 3.470 4.907 2.994 1.00 46.78 105 TRP A O 1
ATOM 835 N N . LEU A 1 106 ? 4.080 3.611 4.698 1.00 41.31 106 LEU A N 1
ATOM 836 C CA . LEU A 1 106 ? 5.123 4.500 5.229 1.00 41.31 106 LEU A CA 1
ATOM 837 C C . LEU A 1 106 ? 6.475 3.804 5.082 1.00 41.31 106 LEU A C 1
ATOM 839 O O . LEU A 1 106 ? 6.950 3.193 6.031 1.00 41.31 106 LEU A O 1
ATOM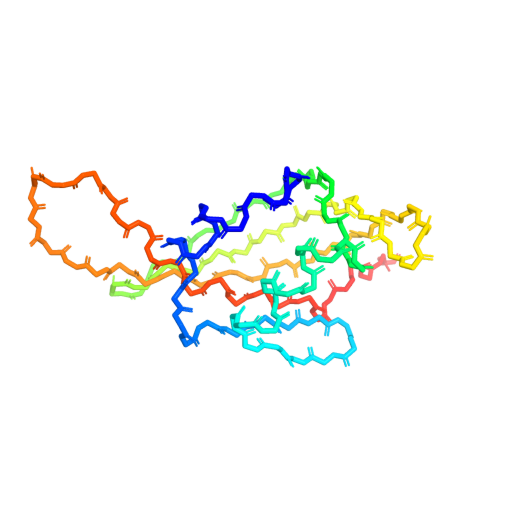 843 N N . SER A 1 107 ? 7.106 3.874 3.907 1.00 45.69 107 SER A N 1
ATOM 844 C CA . SER A 1 107 ? 8.467 3.348 3.724 1.00 45.69 107 SER A CA 1
ATOM 845 C C . SER A 1 107 ? 9.520 4.416 4.051 1.00 45.69 107 SER A C 1
ATOM 847 O O . SER A 1 107 ? 10.232 4.886 3.164 1.00 45.69 107 SER A O 1
ATOM 849 N N . ASN A 1 108 ? 9.601 4.859 5.306 1.00 42.25 108 ASN A N 1
ATOM 850 C CA . ASN A 1 108 ? 10.627 5.838 5.704 1.00 42.25 108 ASN A CA 1
ATOM 851 C C . ASN A 1 108 ? 11.833 5.231 6.419 1.00 42.25 108 ASN A C 1
ATOM 853 O O . ASN A 1 108 ? 12.767 5.960 6.736 1.00 42.25 108 ASN A O 1
ATOM 857 N N . LEU A 1 109 ? 11.847 3.922 6.660 1.00 46.66 109 LEU A N 1
ATOM 858 C CA . LEU A 1 109 ? 12.969 3.264 7.314 1.00 46.66 109 LEU A CA 1
ATOM 859 C C . LEU A 1 109 ? 13.281 1.980 6.549 1.00 46.66 109 LEU A C 1
ATOM 861 O O . LEU A 1 109 ? 12.618 0.955 6.722 1.00 46.66 109 LEU A O 1
ATOM 865 N N . THR A 1 110 ? 14.297 2.040 5.687 1.00 51.56 110 THR A N 1
ATOM 866 C CA . THR A 1 110 ? 15.089 0.838 5.432 1.00 51.56 110 THR A CA 1
ATOM 867 C C . THR A 1 110 ? 15.607 0.369 6.783 1.00 51.56 110 THR A C 1
ATOM 869 O O . THR A 1 110 ? 15.972 1.194 7.629 1.00 51.56 110 THR A O 1
ATOM 872 N N . ARG A 1 111 ? 15.603 -0.944 7.023 1.00 55.81 111 ARG A N 1
ATOM 873 C CA . ARG A 1 111 ? 16.259 -1.491 8.210 1.00 55.81 111 ARG A CA 1
ATOM 874 C C . ARG A 1 111 ? 17.703 -0.985 8.190 1.00 55.81 111 ARG A C 1
ATOM 876 O O . ARG A 1 111 ? 18.479 -1.402 7.333 1.00 55.81 111 ARG A O 1
ATOM 883 N N . GLN A 1 112 ? 18.059 -0.052 9.075 1.00 49.75 112 GLN A N 1
ATOM 884 C CA . GLN A 1 112 ? 19.468 0.226 9.313 1.00 49.75 112 GLN A CA 1
ATOM 885 C C . GLN A 1 112 ? 20.007 -1.061 9.924 1.00 49.75 112 GLN A C 1
ATOM 887 O O . GLN A 1 112 ? 19.557 -1.472 10.994 1.00 49.75 112 GLN A O 1
ATOM 892 N N . ASN A 1 113 ? 20.872 -1.764 9.194 1.00 42.16 113 ASN A N 1
ATOM 893 C CA . ASN A 1 113 ? 21.666 -2.795 9.840 1.00 42.16 113 ASN A CA 1
ATOM 894 C C . ASN A 1 113 ? 22.440 -2.103 10.973 1.00 42.16 113 ASN A C 1
ATOM 896 O O . ASN A 1 113 ? 23.009 -1.039 10.708 1.00 42.16 113 ASN A O 1
ATOM 900 N N . PRO A 1 114 ? 22.412 -2.636 12.208 1.00 49.97 114 PRO A N 1
ATOM 901 C CA . PRO A 1 114 ? 23.352 -2.194 13.227 1.00 49.97 114 PRO A CA 1
ATOM 902 C C . PRO A 1 114 ? 24.798 -2.386 12.754 1.00 49.97 114 PRO A C 1
ATOM 904 O O . PRO A 1 114 ? 25.040 -3.301 11.927 1.00 49.97 114 PRO A O 1
#